Protein AF-A0A7S4F618-F1 (afdb_monomer)

pLDDT: mean 73.52, std 17.89, range [27.86, 89.56]

Organism: Chrysotila carterae (NCBI:txid13221)

Solvent-accessible surface area (backbone atoms only — not comparable to full-atom values): 11403 Å² total; per-residue (Å²): 136,86,80,78,84,82,79,83,80,78,84,79,77,84,82,75,89,82,78,86,73,75,67,77,69,71,90,87,70,81,79,55,72,88,43,74,44,77,46,72,45,69,49,93,89,38,83,42,41,38,38,39,33,72,92,41,80,45,48,44,86,78,37,60,84,48,73,60,60,35,71,80,45,50,74,45,46,68,62,51,45,73,75,40,50,68,59,52,46,52,49,54,50,51,43,48,50,54,45,40,76,75,71,45,88,79,85,88,85,75,58,62,90,60,51,74,77,51,93,65,94,79,83,85,82,93,74,68,97,59,66,62,58,60,55,52,52,50,50,52,51,52,38,51,54,53,28,50,62,76,43,66,90,46,95,77,72,51,75,64,56,51,51,51,37,42,51,56,42,50,51,57,64,72,77,106

Radius of gyration: 24.92 Å; Cα contacts (8 Å, |Δi|>4): 100; chains: 1; bounding box: 65×57×63 Å

Structure (mmCIF, N/CA/C/O backbone):
data_AF-A0A7S4F618-F1
#
_entry.id   AF-A0A7S4F618-F1
#
loop_
_atom_site.group_PDB
_atom_site.id
_atom_site.type_symbol
_atom_site.label_atom_id
_atom_site.label_alt_id
_atom_site.label_comp_id
_atom_site.label_asym_id
_atom_site.label_entity_id
_atom_site.label_seq_id
_atom_site.pdbx_PDB_ins_code
_atom_site.Cartn_x
_atom_site.Cartn_y
_atom_site.Cartn_z
_atom_site.occupancy
_atom_site.B_iso_or_equiv
_atom_site.auth_seq_id
_atom_site.auth_comp_id
_atom_site.auth_asym_id
_atom_site.auth_atom_id
_atom_site.pdbx_PDB_model_num
ATOM 1 N N . ILE A 1 1 ? 15.481 -35.901 -17.697 1.00 43.66 1 ILE A N 1
ATOM 2 C CA . ILE A 1 1 ? 15.696 -34.614 -18.404 1.00 43.66 1 ILE A CA 1
ATOM 3 C C . ILE A 1 1 ? 17.052 -34.083 -17.945 1.00 43.66 1 ILE A C 1
ATOM 5 O O . ILE A 1 1 ? 17.218 -33.855 -16.755 1.00 43.66 1 ILE A O 1
ATOM 9 N N . ARG A 1 2 ? 18.061 -34.065 -18.828 1.00 27.86 2 ARG A N 1
ATOM 10 C CA . ARG A 1 2 ? 19.453 -33.716 -18.485 1.00 27.86 2 ARG A CA 1
ATOM 11 C C . ARG A 1 2 ? 19.596 -32.191 -18.389 1.00 27.86 2 ARG A C 1
ATOM 13 O O . ARG A 1 2 ? 19.300 -31.503 -19.360 1.00 27.86 2 ARG A O 1
ATOM 20 N N . CYS A 1 3 ? 20.055 -31.684 -17.245 1.00 30.03 3 CYS A N 1
ATOM 21 C CA . CYS A 1 3 ? 20.481 -30.289 -17.102 1.00 30.03 3 CYS A CA 1
ATOM 22 C C . CYS A 1 3 ? 21.756 -30.041 -17.928 1.00 30.03 3 CYS A C 1
ATOM 24 O O . CYS A 1 3 ? 22.702 -30.823 -17.800 1.00 30.03 3 CYS A O 1
ATOM 26 N N . PRO A 1 4 ? 21.828 -28.973 -18.740 1.00 38.25 4 PRO A N 1
ATOM 27 C CA . PRO A 1 4 ? 23.079 -28.564 -19.370 1.00 38.25 4 PRO A CA 1
ATOM 28 C C . PRO A 1 4 ? 24.046 -27.964 -18.325 1.00 38.25 4 PRO A C 1
ATOM 30 O O . PRO A 1 4 ? 23.596 -27.443 -17.299 1.00 38.25 4 PRO A O 1
ATOM 33 N N . PRO A 1 5 ? 25.373 -28.036 -18.548 1.00 36.84 5 PRO A N 1
ATOM 34 C CA . PRO A 1 5 ? 26.362 -27.575 -17.580 1.00 36.84 5 PRO A CA 1
ATOM 35 C C . PRO A 1 5 ? 26.351 -26.044 -17.450 1.00 36.84 5 PRO A C 1
ATOM 37 O O . PRO A 1 5 ? 26.248 -25.314 -18.437 1.00 36.84 5 PRO A O 1
ATOM 40 N N . ARG A 1 6 ? 26.466 -25.563 -16.205 1.00 38.62 6 ARG A N 1
ATOM 41 C CA . ARG A 1 6 ? 26.556 -24.139 -15.851 1.00 38.62 6 ARG A CA 1
ATOM 42 C C . ARG A 1 6 ? 27.766 -23.506 -16.546 1.00 38.62 6 ARG A C 1
ATOM 44 O O . ARG A 1 6 ? 28.898 -23.882 -16.257 1.00 38.62 6 ARG A O 1
ATOM 51 N N . ARG A 1 7 ? 27.540 -22.514 -17.414 1.00 36.28 7 ARG A N 1
ATOM 52 C CA . ARG A 1 7 ? 28.597 -21.576 -17.825 1.00 36.28 7 ARG A CA 1
ATOM 53 C C . ARG A 1 7 ? 29.057 -20.812 -16.583 1.00 36.28 7 ARG A C 1
ATOM 55 O O . ARG A 1 7 ? 28.236 -20.188 -15.913 1.00 36.28 7 ARG A O 1
ATOM 62 N N . ALA A 1 8 ? 30.347 -20.893 -16.278 1.00 35.25 8 ALA A N 1
ATOM 63 C CA . ALA A 1 8 ? 30.982 -20.083 -15.251 1.00 35.25 8 ALA A CA 1
ATOM 64 C C . ALA A 1 8 ? 30.815 -18.597 -15.612 1.00 35.25 8 ALA A C 1
ATOM 66 O O . ALA A 1 8 ? 31.221 -18.167 -16.689 1.00 35.25 8 ALA A O 1
ATOM 67 N N . LEU A 1 9 ? 30.161 -17.834 -14.736 1.00 39.59 9 LEU A N 1
ATOM 68 C CA . LEU A 1 9 ? 30.163 -16.375 -14.788 1.00 39.59 9 LEU A CA 1
ATOM 69 C C . LEU A 1 9 ? 31.543 -15.911 -14.315 1.00 39.59 9 LEU A C 1
ATOM 71 O O . LEU A 1 9 ? 31.915 -16.165 -13.170 1.00 39.59 9 LEU A O 1
ATOM 75 N N . GLU A 1 10 ? 32.306 -15.280 -15.203 1.00 33.62 10 GLU A N 1
ATOM 76 C CA . GLU A 1 10 ? 33.588 -14.665 -14.855 1.00 33.62 10 GLU A CA 1
ATOM 77 C C . GLU A 1 10 ? 33.401 -13.554 -13.802 1.00 33.62 10 GLU A C 1
ATOM 79 O O . GLU A 1 10 ? 32.410 -12.813 -13.851 1.00 33.62 10 GLU A O 1
ATOM 84 N N . PRO A 1 11 ? 34.341 -13.395 -12.852 1.00 33.81 11 PRO A N 1
ATOM 85 C CA . PRO A 1 11 ? 34.278 -12.331 -11.861 1.00 33.81 11 PRO A CA 1
ATOM 86 C C . PRO A 1 11 ? 34.582 -10.980 -12.525 1.00 33.81 11 PRO A C 1
ATOM 88 O O . PRO A 1 11 ? 35.699 -10.730 -12.976 1.00 33.81 11 PRO A O 1
ATOM 91 N N . ARG A 1 12 ? 33.590 -10.081 -12.579 1.00 38.75 12 ARG A N 1
ATOM 92 C CA . ARG A 1 12 ? 33.814 -8.687 -12.996 1.00 38.75 12 ARG A CA 1
ATOM 93 C C . ARG A 1 12 ? 34.653 -7.963 -11.938 1.00 38.75 12 ARG A C 1
ATOM 95 O O . ARG A 1 12 ? 34.302 -7.963 -10.761 1.00 38.75 12 ARG A O 1
ATOM 102 N N . GLN A 1 13 ? 35.758 -7.367 -12.383 1.00 34.69 13 GLN A N 1
ATOM 103 C CA . GLN A 1 13 ? 36.701 -6.591 -11.572 1.00 34.69 13 GLN A CA 1
ATOM 104 C C . GLN A 1 13 ? 36.018 -5.437 -10.807 1.00 34.69 13 GLN A C 1
ATOM 106 O O . GLN A 1 13 ? 35.036 -4.875 -11.302 1.00 34.69 13 GLN A O 1
ATOM 111 N N . PRO A 1 14 ? 36.540 -5.040 -9.628 1.00 35.56 14 PRO A N 1
ATOM 112 C CA . PRO A 1 14 ? 36.009 -3.910 -8.876 1.00 35.56 14 PRO A CA 1
ATOM 113 C C . PRO A 1 14 ? 36.393 -2.595 -9.566 1.00 35.56 14 PRO A C 1
ATOM 115 O O . PRO A 1 14 ? 37.573 -2.280 -9.712 1.00 35.56 14 PRO A O 1
ATOM 118 N N . LEU A 1 15 ? 35.393 -1.823 -9.997 1.00 39.38 15 LEU A N 1
ATOM 119 C CA . LEU A 1 15 ? 35.603 -0.477 -10.526 1.00 39.38 15 LEU A CA 1
ATOM 120 C C . LEU A 1 15 ? 36.070 0.449 -9.399 1.00 39.38 15 LEU A C 1
ATOM 122 O O . LEU A 1 15 ? 35.398 0.623 -8.382 1.00 39.38 15 LEU A O 1
ATOM 126 N N . SER A 1 16 ? 37.257 1.006 -9.612 1.00 35.25 16 SER A N 1
ATOM 127 C CA . SER A 1 16 ? 37.943 1.964 -8.761 1.00 35.25 16 SER A CA 1
ATOM 128 C C . SER A 1 16 ? 37.129 3.232 -8.504 1.00 35.25 16 SER A C 1
ATOM 130 O O . SER A 1 16 ? 36.369 3.702 -9.346 1.00 35.25 16 SER A O 1
ATOM 132 N N . SER A 1 17 ? 37.385 3.791 -7.327 1.00 39.41 17 SER A N 1
ATOM 133 C CA . SER A 1 17 ? 36.956 5.073 -6.775 1.00 39.41 17 SER A CA 1
ATOM 134 C C . SER A 1 17 ? 36.903 6.270 -7.737 1.00 39.41 17 SER A C 1
ATOM 136 O O . SER A 1 17 ? 37.827 6.485 -8.519 1.00 39.41 17 SER A O 1
ATOM 138 N N . ASN A 1 18 ? 35.914 7.126 -7.450 1.00 36.12 18 ASN A N 1
ATOM 139 C CA . ASN A 1 18 ? 35.749 8.552 -7.772 1.00 36.12 18 ASN A CA 1
ATOM 140 C C . ASN A 1 18 ? 34.767 8.897 -8.906 1.00 36.12 18 ASN A C 1
ATOM 142 O O . ASN A 1 18 ? 34.903 8.461 -10.041 1.00 36.12 18 ASN A O 1
ATOM 146 N N . LEU A 1 19 ? 33.814 9.763 -8.530 1.00 35.84 19 LEU A N 1
ATOM 147 C CA . LEU A 1 19 ? 32.628 10.256 -9.239 1.00 35.84 19 LEU A CA 1
ATOM 148 C C . LEU A 1 19 ? 31.509 9.223 -9.428 1.00 35.84 19 LEU A C 1
ATOM 150 O O . LEU A 1 19 ? 31.596 8.309 -10.239 1.00 35.84 19 LEU A O 1
ATOM 154 N N . ALA A 1 20 ? 30.406 9.424 -8.699 1.00 30.91 20 ALA A N 1
ATOM 155 C CA . ALA A 1 20 ? 29.143 8.755 -8.980 1.00 30.91 20 ALA A CA 1
ATOM 156 C C . ALA A 1 20 ? 28.745 9.043 -10.441 1.00 30.91 20 ALA A C 1
ATOM 158 O O . ALA A 1 20 ? 28.532 10.210 -10.784 1.00 30.91 20 ALA A O 1
ATOM 159 N N . PRO A 1 21 ? 28.650 8.030 -11.319 1.00 36.03 21 PRO A N 1
ATOM 160 C CA . PRO A 1 21 ? 28.178 8.269 -12.667 1.00 36.03 21 PRO A CA 1
ATOM 161 C C . PRO A 1 21 ? 26.679 8.559 -12.595 1.00 36.03 21 PRO A C 1
ATOM 163 O O . PRO A 1 21 ? 25.909 7.802 -11.996 1.00 36.03 21 PRO A O 1
ATOM 166 N N . ALA A 1 22 ? 26.260 9.665 -13.206 1.00 41.22 22 ALA A N 1
ATOM 167 C CA . ALA A 1 22 ? 24.855 9.924 -13.480 1.00 41.22 22 ALA A CA 1
ATOM 168 C C . ALA A 1 22 ? 24.248 8.687 -14.173 1.00 41.22 22 ALA A C 1
ATOM 170 O O . ALA A 1 22 ? 24.774 8.254 -15.198 1.00 41.22 22 ALA A O 1
ATOM 171 N N . CYS A 1 23 ? 23.174 8.112 -13.601 1.00 42.09 23 CYS A N 1
ATOM 172 C CA . CYS A 1 23 ? 22.420 6.979 -14.174 1.00 42.09 23 CYS A CA 1
ATOM 173 C C . CYS A 1 23 ? 22.073 7.363 -15.625 1.00 42.09 23 CYS A C 1
ATOM 175 O O . CYS A 1 23 ? 21.276 8.300 -15.803 1.00 42.09 23 CYS A O 1
ATOM 177 N N . PRO A 1 24 ? 22.671 6.736 -16.659 1.00 41.44 24 PRO A N 1
ATOM 178 C CA . PRO A 1 24 ? 22.414 7.142 -18.027 1.00 41.44 24 PRO A CA 1
ATOM 179 C C . PRO A 1 24 ? 20.939 6.875 -18.313 1.00 41.44 24 PRO A C 1
ATOM 181 O O . PRO A 1 24 ? 20.449 5.753 -18.187 1.00 41.44 24 PRO A O 1
ATOM 184 N N . LEU A 1 25 ? 20.204 7.937 -18.650 1.00 42.75 25 LEU A N 1
ATOM 185 C CA . LEU A 1 25 ? 18.895 7.803 -19.275 1.00 42.75 25 LEU A CA 1
ATOM 186 C C . LEU A 1 25 ? 19.062 6.853 -20.463 1.00 42.75 25 LEU A C 1
ATOM 188 O O . LEU A 1 25 ? 19.982 7.040 -21.261 1.00 42.75 25 LEU A O 1
ATOM 192 N N . ALA A 1 26 ? 18.172 5.866 -20.595 1.00 39.78 26 ALA A N 1
ATOM 193 C CA . ALA A 1 26 ? 18.048 5.130 -21.846 1.00 39.78 26 ALA A CA 1
ATOM 194 C C . ALA A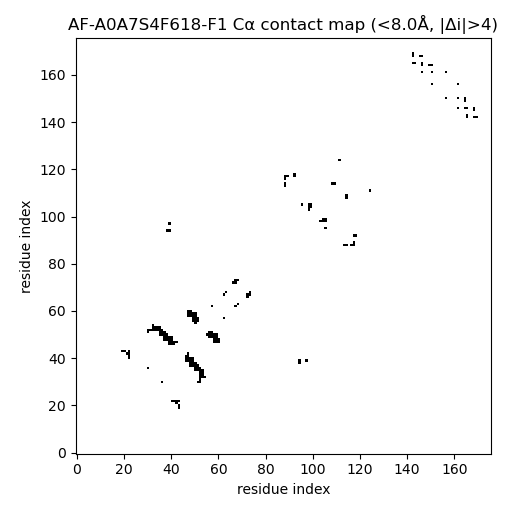 1 26 ? 18.033 6.158 -23.000 1.00 39.78 26 ALA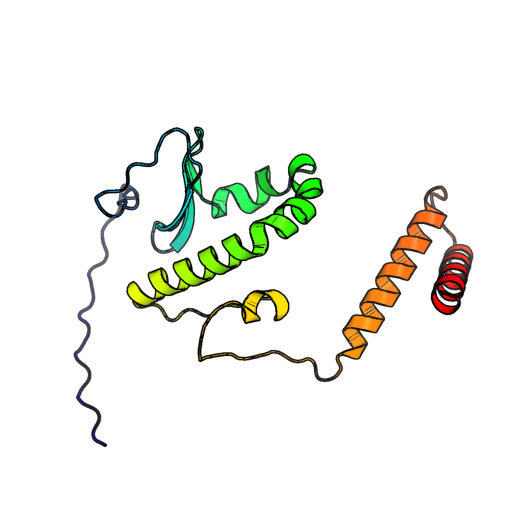 A C 1
ATOM 196 O O . ALA A 1 26 ? 17.280 7.142 -22.914 1.00 39.78 26 ALA A O 1
ATOM 197 N N . PRO A 1 27 ? 18.896 6.007 -24.020 1.00 33.03 27 PRO A N 1
ATOM 198 C CA . PRO A 1 27 ? 19.096 7.043 -25.022 1.00 33.03 27 PRO A CA 1
ATOM 199 C C . PRO A 1 27 ? 17.766 7.296 -25.741 1.00 33.03 27 PRO A C 1
ATOM 201 O O . PRO A 1 27 ? 17.215 6.396 -26.367 1.00 33.03 27 PRO A O 1
ATOM 204 N N . GLY A 1 28 ? 17.217 8.511 -25.608 1.00 38.66 28 GLY A N 1
ATOM 205 C CA . GLY A 1 28 ? 16.067 8.956 -26.409 1.00 38.66 28 GLY A CA 1
ATOM 206 C C . GLY A 1 28 ? 14.841 9.525 -25.683 1.00 38.66 28 GLY A C 1
ATOM 207 O O . GLY A 1 28 ? 13.859 9.838 -26.353 1.00 38.66 28 GLY A O 1
ATOM 208 N N . ARG A 1 29 ? 14.835 9.714 -24.355 1.00 42.94 29 ARG A N 1
ATOM 209 C CA . ARG A 1 29 ? 13.728 10.429 -23.675 1.00 42.94 29 ARG A CA 1
ATOM 210 C C . ARG A 1 29 ? 14.220 11.617 -22.857 1.00 42.94 29 ARG A C 1
ATOM 212 O O . ARG A 1 29 ? 14.378 11.518 -21.646 1.00 42.94 29 ARG A O 1
ATOM 219 N N . GLN A 1 30 ? 14.397 12.762 -23.515 1.00 44.28 30 GLN A N 1
ATOM 220 C CA . GLN A 1 30 ? 14.461 14.038 -22.801 1.00 44.28 30 GLN A CA 1
ATOM 221 C C . GLN A 1 30 ? 13.093 14.318 -22.139 1.00 44.28 30 GLN A C 1
ATOM 223 O O . GLN A 1 30 ? 12.053 14.170 -22.796 1.00 44.28 30 GLN A O 1
ATOM 228 N N . PRO A 1 31 ? 13.045 14.669 -20.842 1.00 47.31 31 PRO A N 1
ATOM 229 C CA . PRO A 1 31 ? 11.795 15.010 -20.177 1.00 47.31 31 PRO A CA 1
ATOM 230 C C . PRO A 1 31 ? 11.226 16.300 -20.781 1.00 47.31 31 PRO A C 1
ATOM 232 O O . PRO A 1 31 ? 11.915 17.311 -20.881 1.00 47.31 31 PRO A O 1
ATOM 235 N N . ARG A 1 32 ? 9.951 16.282 -21.195 1.00 49.19 32 ARG A N 1
ATOM 236 C CA . ARG A 1 32 ? 9.273 17.509 -21.646 1.00 49.19 32 ARG A CA 1
ATOM 237 C C . ARG A 1 32 ? 9.171 18.474 -20.454 1.00 49.19 32 ARG A C 1
ATOM 239 O O . ARG A 1 32 ? 8.731 18.026 -19.391 1.00 49.19 32 ARG A O 1
ATOM 246 N N . PRO A 1 33 ? 9.473 19.775 -20.617 1.00 50.56 33 PRO A N 1
ATOM 247 C CA . PRO A 1 33 ? 9.595 20.727 -19.504 1.00 50.56 33 PRO A CA 1
ATOM 248 C C . PRO A 1 33 ? 8.315 20.867 -18.660 1.00 50.56 33 PRO A C 1
ATOM 250 O O . PRO A 1 33 ? 8.379 21.150 -17.466 1.00 50.56 33 PRO A O 1
ATOM 253 N N . HIS A 1 34 ? 7.146 20.589 -19.245 1.00 54.62 34 HIS A N 1
ATOM 254 C CA . HIS A 1 34 ? 5.843 20.730 -18.584 1.00 54.62 34 HIS A CA 1
ATOM 255 C C . HIS A 1 34 ? 5.293 19.440 -17.945 1.00 54.62 34 HIS A C 1
ATOM 257 O O . HIS A 1 34 ? 4.228 19.478 -17.328 1.00 54.62 34 HIS A O 1
ATOM 263 N N . SER A 1 35 ? 5.979 18.295 -18.070 1.00 63.94 35 SER A N 1
ATOM 264 C CA . SER A 1 35 ? 5.494 17.010 -17.538 1.00 63.94 35 SER A CA 1
ATOM 265 C C . SER A 1 35 ? 6.347 16.522 -16.372 1.00 63.94 35 SER A C 1
ATOM 267 O O . SER A 1 35 ? 7.544 16.320 -16.550 1.00 63.94 35 SER A O 1
ATOM 269 N N . LEU A 1 36 ? 5.723 16.276 -15.217 1.00 72.62 36 LEU A N 1
ATOM 270 C CA . LEU A 1 36 ? 6.343 15.530 -14.122 1.00 72.62 36 LEU A CA 1
ATOM 271 C C . LEU A 1 36 ? 6.308 14.034 -14.467 1.00 72.62 36 LEU A C 1
ATOM 273 O O . LEU A 1 36 ? 5.261 13.517 -14.861 1.00 72.62 36 LEU A O 1
ATOM 277 N N . ARG A 1 37 ? 7.440 13.342 -14.349 1.00 76.69 37 ARG A N 1
ATOM 278 C CA . ARG A 1 37 ? 7.589 11.914 -14.646 1.00 76.69 37 ARG A CA 1
ATOM 279 C C . ARG A 1 37 ? 8.350 11.223 -13.528 1.00 76.69 37 ARG A C 1
ATOM 281 O O . ARG A 1 37 ? 9.410 11.692 -13.125 1.00 76.69 37 ARG A O 1
ATOM 288 N N . ALA A 1 38 ? 7.830 10.083 -13.092 1.00 78.88 38 ALA A N 1
ATOM 289 C CA . ALA A 1 38 ? 8.534 9.146 -12.230 1.00 78.88 38 ALA A CA 1
ATOM 290 C C . ALA A 1 38 ? 9.052 7.971 -13.072 1.00 78.88 38 ALA A C 1
ATOM 292 O O . ALA A 1 38 ? 8.324 7.456 -13.924 1.00 78.88 38 ALA A O 1
ATOM 293 N N . HIS A 1 39 ? 10.296 7.551 -12.852 1.00 79.81 39 HIS A N 1
ATOM 294 C CA . HIS A 1 39 ? 10.893 6.390 -13.515 1.00 79.81 39 HIS A CA 1
ATOM 295 C C . HIS A 1 39 ? 11.766 5.606 -12.532 1.00 79.81 39 HIS A C 1
ATOM 297 O O . HIS A 1 39 ? 12.575 6.205 -11.827 1.00 79.81 39 HIS A O 1
ATOM 303 N N . ALA A 1 40 ? 11.634 4.278 -12.510 1.00 79.31 40 ALA A N 1
ATOM 304 C CA . ALA A 1 40 ? 12.528 3.406 -11.747 1.00 79.31 40 ALA A CA 1
ATOM 305 C C . ALA A 1 40 ? 13.899 3.300 -12.456 1.00 79.31 40 ALA A C 1
ATOM 307 O O . ALA A 1 40 ? 13.935 2.984 -13.643 1.00 79.31 40 ALA A O 1
ATOM 308 N N . CYS A 1 41 ? 15.012 3.608 -11.783 1.00 76.69 41 CYS A N 1
ATOM 309 C CA . CYS A 1 41 ? 16.392 3.477 -12.303 1.00 76.69 41 CYS A CA 1
ATOM 310 C C . CYS A 1 41 ? 17.239 2.714 -11.285 1.00 76.69 41 CYS A C 1
ATOM 312 O O . CYS A 1 41 ? 16.980 2.773 -10.081 1.00 76.69 41 CYS A O 1
ATOM 314 N N . LEU A 1 42 ? 18.292 2.062 -11.769 1.00 73.44 42 LEU A N 1
ATOM 315 C CA . LEU A 1 42 ? 19.364 1.549 -10.928 1.00 73.44 42 LEU A CA 1
ATOM 316 C C . LEU A 1 42 ? 20.387 2.667 -10.665 1.00 73.44 42 LEU A C 1
ATOM 318 O O . LEU A 1 42 ? 21.321 2.867 -11.437 1.00 73.44 42 LEU A O 1
ATOM 322 N N . CYS A 1 43 ? 20.218 3.403 -9.571 1.00 68.44 43 CYS A N 1
ATOM 323 C CA . CYS A 1 43 ? 21.111 4.486 -9.162 1.00 68.44 43 CYS A CA 1
ATOM 324 C C . CYS A 1 43 ? 22.160 3.963 -8.167 1.00 68.44 43 CYS A C 1
ATOM 326 O O . CYS A 1 43 ? 21.814 3.505 -7.081 1.00 68.44 43 CYS A O 1
ATOM 328 N N . ALA A 1 44 ? 23.451 4.032 -8.516 1.00 64.62 44 ALA A N 1
ATOM 329 C CA . ALA A 1 44 ? 24.564 3.644 -7.631 1.00 64.62 44 ALA A CA 1
ATOM 330 C C . ALA A 1 44 ? 24.433 2.226 -7.018 1.00 64.62 44 ALA A C 1
ATOM 332 O O . ALA A 1 44 ? 24.729 2.006 -5.844 1.00 64.62 44 ALA A O 1
ATOM 333 N N . GLY A 1 45 ? 23.952 1.258 -7.806 1.00 70.31 45 GLY A N 1
ATOM 334 C CA . GLY A 1 45 ? 23.755 -0.124 -7.350 1.00 70.31 45 GLY A CA 1
ATOM 335 C C . GLY A 1 45 ? 22.500 -0.348 -6.495 1.00 70.31 45 GLY A C 1
ATOM 336 O O . GLY A 1 45 ? 22.294 -1.459 -6.014 1.00 70.31 45 GLY A O 1
ATOM 337 N N . LYS A 1 46 ? 21.632 0.663 -6.340 1.00 78.00 46 LYS A N 1
ATOM 338 C CA . LYS A 1 46 ? 20.323 0.548 -5.680 1.00 78.00 46 LYS A CA 1
ATOM 339 C C . LYS A 1 46 ? 19.198 0.937 -6.637 1.00 78.00 46 LYS A C 1
ATOM 341 O O . LYS A 1 46 ? 19.317 1.900 -7.388 1.00 78.00 46 LYS A O 1
ATOM 346 N N . PHE A 1 47 ? 18.092 0.198 -6.604 1.00 79.25 47 PHE A N 1
ATOM 347 C CA . PHE A 1 47 ? 16.889 0.594 -7.334 1.00 79.25 47 PHE A CA 1
ATOM 348 C C . PHE A 1 47 ? 16.180 1.722 -6.600 1.00 79.25 47 PHE A C 1
ATOM 350 O O . PHE A 1 47 ? 15.872 1.594 -5.416 1.00 79.25 47 PHE A O 1
ATOM 357 N N . ASP A 1 48 ? 15.912 2.807 -7.319 1.00 82.81 48 ASP A N 1
ATOM 358 C CA . ASP A 1 48 ? 15.196 3.965 -6.797 1.00 82.81 48 ASP A CA 1
ATOM 359 C C . ASP A 1 48 ? 14.267 4.565 -7.860 1.00 82.81 48 ASP A C 1
ATOM 361 O O . ASP A 1 48 ? 14.366 4.281 -9.057 1.00 82.81 48 ASP A O 1
ATOM 365 N N . ILE A 1 49 ? 13.340 5.405 -7.414 1.00 84.56 49 ILE A N 1
ATOM 366 C CA . ILE A 1 49 ? 12.395 6.125 -8.255 1.00 84.56 49 ILE A CA 1
ATOM 367 C C . ILE A 1 49 ? 12.902 7.555 -8.403 1.00 84.56 49 ILE A C 1
ATOM 369 O O . ILE A 1 49 ? 12.907 8.332 -7.449 1.00 84.56 49 ILE A O 1
ATOM 373 N N . ARG A 1 50 ? 13.288 7.923 -9.624 1.00 84.00 50 ARG A N 1
ATOM 374 C CA . ARG A 1 50 ? 13.639 9.303 -9.961 1.00 84.00 50 ARG A CA 1
ATOM 375 C C . ARG A 1 50 ? 12.397 10.056 -10.413 1.00 84.00 50 ARG A C 1
ATOM 377 O O . ARG A 1 50 ? 11.726 9.638 -11.359 1.00 84.00 50 ARG A O 1
ATOM 384 N N . ILE A 1 51 ? 12.128 11.182 -9.766 1.00 84.06 51 ILE A N 1
ATOM 385 C CA . ILE A 1 51 ? 11.101 12.149 -10.141 1.00 84.06 51 ILE A CA 1
ATOM 386 C C . ILE A 1 51 ? 11.782 13.280 -10.913 1.00 84.06 51 ILE A C 1
ATOM 388 O O . ILE A 1 51 ? 12.710 13.904 -10.412 1.00 84.06 51 ILE A O 1
ATOM 392 N N . SER A 1 52 ? 11.322 13.532 -12.137 1.00 82.31 52 SER A N 1
ATOM 393 C CA . SER A 1 52 ? 11.870 14.557 -13.031 1.00 82.31 52 SER A CA 1
ATOM 394 C C . SER A 1 52 ? 10.758 15.405 -13.648 1.00 82.31 52 SER A C 1
ATOM 396 O O . SER A 1 52 ? 9.733 14.872 -14.075 1.00 82.31 52 SER A O 1
ATOM 398 N N . GLY A 1 53 ? 10.951 16.721 -13.713 1.00 79.69 53 GLY A N 1
ATOM 399 C CA . GLY A 1 53 ? 10.044 17.664 -14.376 1.00 79.69 53 GLY A CA 1
ATOM 400 C C . GLY A 1 53 ? 9.482 18.736 -13.443 1.00 79.69 53 GLY A C 1
ATOM 401 O O . GLY A 1 53 ? 9.616 18.654 -12.226 1.00 79.69 53 GLY A O 1
ATOM 402 N N . LYS A 1 54 ? 8.869 19.780 -14.022 1.00 76.06 54 LYS A N 1
ATOM 403 C CA . LYS A 1 54 ? 8.386 20.970 -13.287 1.00 76.06 54 LYS A CA 1
ATOM 404 C C . LYS A 1 54 ? 9.445 21.598 -12.354 1.00 76.06 54 LYS A C 1
ATOM 406 O O . LYS A 1 54 ? 9.104 22.078 -11.282 1.00 76.06 54 LYS A O 1
ATOM 411 N N . GLY A 1 55 ? 10.719 21.574 -12.753 1.00 78.19 55 GLY A N 1
ATOM 412 C CA . GLY A 1 55 ? 11.831 22.109 -11.954 1.00 78.19 55 GLY A CA 1
ATOM 413 C C . GLY A 1 55 ? 12.302 21.208 -10.806 1.00 78.19 55 GLY A C 1
ATOM 414 O O . GLY A 1 55 ? 13.145 21.630 -10.024 1.00 78.19 55 GLY A O 1
ATOM 415 N N . HIS A 1 56 ? 11.792 19.978 -10.706 1.00 75.31 56 HIS A N 1
ATOM 416 C CA . HIS A 1 56 ? 12.240 18.996 -9.725 1.00 75.31 56 HIS A CA 1
ATOM 417 C C . HIS A 1 56 ? 13.051 17.889 -10.399 1.00 75.31 56 HIS A C 1
ATOM 419 O O . HIS A 1 56 ? 12.623 17.322 -11.407 1.00 75.31 56 HIS A O 1
ATOM 425 N N . GLU A 1 57 ? 14.195 17.564 -9.808 1.00 80.12 57 GLU A N 1
ATOM 426 C CA . GLU A 1 57 ? 14.989 16.376 -10.107 1.00 80.12 57 GLU A CA 1
ATOM 427 C C . GLU A 1 57 ? 15.386 15.753 -8.769 1.00 80.12 57 GLU A C 1
ATOM 429 O O . GLU A 1 57 ? 16.282 16.237 -8.088 1.00 80.12 57 GLU A O 1
ATOM 434 N N . LEU A 1 58 ? 14.610 14.761 -8.331 1.00 83.62 58 LEU A N 1
ATOM 435 C CA . LEU A 1 58 ? 14.664 14.231 -6.969 1.00 83.62 58 LEU A CA 1
ATOM 436 C C . LEU A 1 58 ? 14.605 12.707 -6.990 1.00 83.62 58 LEU A C 1
ATOM 438 O O . LEU A 1 58 ? 13.899 12.117 -7.814 1.00 83.62 58 LEU A O 1
ATOM 442 N N . LEU A 1 59 ? 15.292 12.071 -6.047 1.00 82.00 59 LEU A N 1
ATOM 443 C CA . LEU A 1 59 ? 15.129 10.650 -5.764 1.00 82.00 59 LEU A CA 1
ATOM 444 C C . LEU A 1 59 ? 14.107 10.456 -4.640 1.00 82.00 59 LEU A C 1
ATOM 446 O O . LEU A 1 59 ? 14.088 11.195 -3.654 1.00 82.00 59 LEU A O 1
ATOM 450 N N . VAL A 1 60 ? 13.227 9.460 -4.774 1.00 83.00 60 VAL A N 1
ATOM 451 C CA . VAL A 1 60 ? 12.206 9.192 -3.749 1.00 83.00 60 VAL A CA 1
ATOM 452 C C . VAL A 1 60 ? 12.852 8.811 -2.421 1.00 83.00 60 VAL A C 1
ATOM 454 O O . VAL A 1 60 ? 12.346 9.233 -1.383 1.00 83.00 60 VAL A O 1
ATOM 457 N N . SER A 1 61 ? 13.978 8.093 -2.423 1.00 81.19 61 SER A N 1
ATOM 458 C CA . SER A 1 61 ? 14.700 7.759 -1.187 1.00 81.19 61 SER A CA 1
ATOM 459 C C . SER A 1 61 ? 15.115 8.987 -0.361 1.00 81.19 61 SER A C 1
ATOM 461 O O . SER A 1 61 ? 15.078 8.933 0.869 1.00 81.19 61 SER A O 1
ATOM 463 N N . GLU A 1 62 ? 15.429 10.107 -1.012 1.00 80.75 62 GLU A N 1
ATOM 464 C CA . GLU A 1 62 ? 15.870 11.353 -0.370 1.00 80.75 62 GLU A CA 1
ATOM 465 C C . GLU A 1 62 ? 14.692 12.168 0.194 1.00 80.75 62 GLU A C 1
ATOM 467 O O . GLU A 1 62 ? 14.831 12.875 1.193 1.00 80.75 62 GLU A O 1
ATOM 472 N N . VAL A 1 63 ? 13.508 12.050 -0.418 1.00 78.50 63 VAL A N 1
ATOM 473 C CA . VAL A 1 63 ? 12.349 12.925 -0.146 1.00 78.50 63 VAL A CA 1
ATOM 474 C C . VAL A 1 63 ? 11.215 12.207 0.605 1.00 78.50 63 VAL A C 1
ATOM 476 O O . VAL A 1 63 ? 10.332 12.845 1.186 1.00 78.50 63 VAL A O 1
ATOM 479 N N . ALA A 1 64 ? 11.234 10.870 0.661 1.00 73.94 64 ALA A N 1
ATOM 480 C CA . ALA A 1 64 ? 10.168 10.051 1.252 1.00 73.94 64 ALA A CA 1
ATOM 481 C C . ALA A 1 64 ? 9.855 10.380 2.718 1.00 73.94 64 ALA A C 1
ATOM 483 O O . ALA A 1 64 ? 8.703 10.283 3.146 1.00 73.94 64 ALA A O 1
ATOM 484 N N . ASN A 1 65 ? 10.870 10.757 3.497 1.00 72.50 65 ASN A N 1
ATOM 485 C CA . ASN A 1 65 ? 10.723 11.010 4.931 1.00 72.50 65 ASN A CA 1
ATOM 486 C C . ASN A 1 65 ? 10.605 12.490 5.300 1.00 72.50 65 ASN A C 1
ATOM 488 O O . ASN A 1 65 ? 10.377 12.790 6.469 1.00 72.50 65 ASN A O 1
ATOM 492 N N . THR A 1 66 ? 10.738 13.391 4.331 1.00 76.44 66 THR A N 1
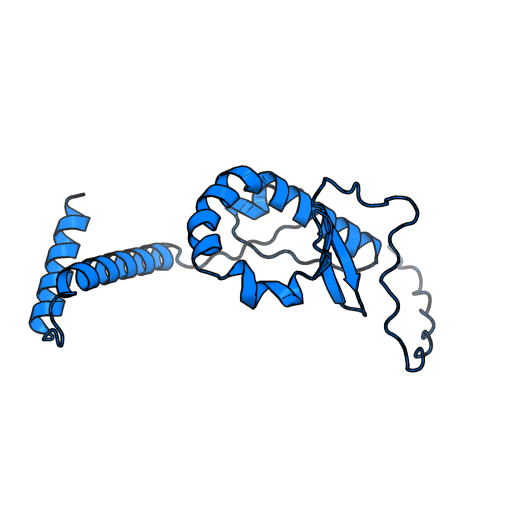ATOM 493 C CA . THR A 1 66 ? 10.757 14.838 4.550 1.00 76.44 66 THR A CA 1
ATOM 494 C C . THR A 1 66 ? 9.494 15.456 3.951 1.00 76.44 66 THR A C 1
ATOM 496 O O . THR A 1 66 ? 8.418 15.374 4.546 1.00 76.44 66 THR A O 1
ATOM 499 N N . THR A 1 67 ? 9.583 15.991 2.737 1.00 72.00 67 THR A N 1
ATOM 500 C CA . THR A 1 67 ? 8.536 16.785 2.084 1.00 72.00 67 THR A CA 1
ATOM 501 C C . THR A 1 67 ? 7.238 16.002 1.867 1.00 72.00 67 THR A C 1
ATOM 503 O O . THR A 1 67 ? 6.149 16.567 1.940 1.00 72.00 67 THR A O 1
ATOM 506 N N . LEU A 1 68 ? 7.311 14.680 1.658 1.00 68.94 68 LEU A N 1
ATOM 507 C CA . LEU A 1 68 ? 6.117 13.849 1.435 1.00 68.94 68 LEU A CA 1
ATOM 508 C C . LEU A 1 68 ? 5.300 13.563 2.706 1.00 68.94 68 LEU A C 1
ATOM 510 O O . LEU A 1 68 ? 4.147 13.142 2.598 1.00 68.94 68 LEU A O 1
ATOM 514 N N . LYS A 1 69 ? 5.858 13.804 3.900 1.00 71.19 69 LYS A N 1
ATOM 515 C CA . LYS A 1 69 ? 5.172 13.601 5.190 1.00 71.19 69 LYS A CA 1
ATOM 516 C C . LYS A 1 69 ? 4.636 14.890 5.803 1.00 71.19 69 LYS A C 1
ATOM 518 O O . LYS A 1 69 ? 4.000 14.845 6.856 1.00 71.19 69 LYS A O 1
ATOM 523 N N . 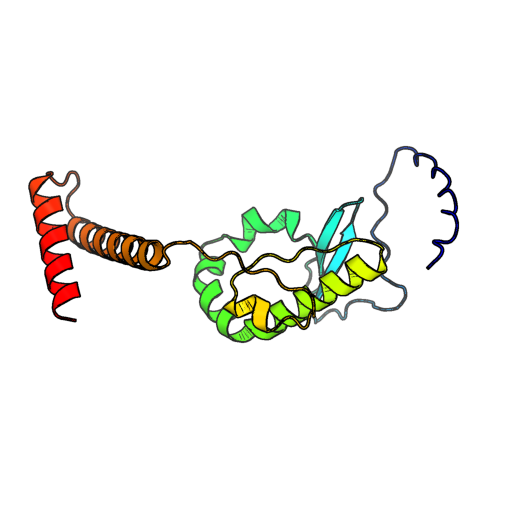GLU A 1 70 ? 4.854 16.031 5.156 1.00 80.94 70 GLU A N 1
ATOM 524 C CA . GLU A 1 70 ? 4.349 17.302 5.653 1.00 80.94 70 GLU A CA 1
ATOM 525 C C . GLU A 1 70 ? 2.811 17.297 5.746 1.00 80.94 70 GLU A C 1
ATOM 527 O O . GLU A 1 70 ? 2.134 16.759 4.861 1.00 80.94 70 GLU A O 1
ATOM 532 N N . PRO A 1 71 ? 2.213 17.949 6.762 1.00 71.56 71 PRO A N 1
ATOM 533 C CA . PRO A 1 71 ? 0.764 17.935 6.978 1.00 71.56 71 PRO A CA 1
ATOM 534 C C . PRO A 1 71 ? -0.062 18.423 5.778 1.00 71.56 71 PRO A C 1
ATOM 536 O O . PRO A 1 71 ? -1.207 18.004 5.603 1.00 71.56 71 PRO A O 1
ATOM 539 N N . ARG A 1 72 ? 0.510 19.300 4.941 1.00 77.06 72 ARG A N 1
ATOM 540 C CA . ARG A 1 72 ? -0.115 19.799 3.704 1.00 77.06 72 ARG A CA 1
ATOM 541 C C . ARG A 1 72 ? -0.301 18.695 2.664 1.00 77.06 72 ARG A C 1
ATOM 543 O O . ARG A 1 72 ? -1.327 18.654 1.990 1.00 77.06 72 ARG A O 1
ATOM 550 N N . VAL A 1 73 ? 0.674 17.796 2.557 1.00 75.19 73 VAL A N 1
ATOM 551 C CA . VAL A 1 73 ? 0.635 16.652 1.643 1.00 75.19 73 VAL A CA 1
ATOM 552 C C . VAL A 1 73 ? -0.188 15.533 2.271 1.00 75.19 73 VAL A C 1
ATOM 554 O O . VAL A 1 73 ? -1.115 15.037 1.635 1.00 75.19 73 VAL A O 1
ATOM 557 N N . GLY A 1 74 ? 0.062 15.224 3.549 1.00 73.50 74 GLY A N 1
ATOM 558 C CA . GLY A 1 74 ? -0.582 14.142 4.298 1.00 73.50 74 GLY A CA 1
ATOM 559 C C . GLY A 1 74 ? -2.111 14.147 4.238 1.00 73.50 74 GLY A C 1
ATOM 560 O O . GLY A 1 74 ? -2.723 13.104 4.013 1.00 73.50 74 GLY A O 1
ATOM 561 N N . LYS A 1 75 ? -2.737 15.327 4.358 1.00 78.88 75 LYS A N 1
ATOM 562 C CA . LYS A 1 75 ? -4.203 15.482 4.283 1.00 78.88 75 LYS A CA 1
ATOM 563 C C . LYS A 1 75 ? -4.791 15.106 2.919 1.00 78.88 75 LYS A C 1
ATOM 565 O O . LYS A 1 75 ? -5.928 14.652 2.856 1.00 78.88 75 LYS A O 1
ATOM 570 N N . ASN A 1 76 ? -4.024 15.274 1.844 1.00 78.81 76 ASN A N 1
ATOM 571 C CA . ASN A 1 76 ? -4.473 15.037 0.472 1.00 78.81 76 ASN A CA 1
ATOM 572 C C . ASN A 1 76 ? -4.118 13.637 -0.048 1.00 78.81 76 ASN A C 1
ATOM 574 O O . ASN A 1 76 ? -4.651 13.229 -1.081 1.00 78.81 76 ASN A O 1
ATOM 578 N N . ILE A 1 77 ? -3.266 12.884 0.664 1.00 78.06 77 ILE A N 1
ATOM 579 C CA . ILE A 1 77 ? -2.867 11.520 0.281 1.00 78.06 77 ILE A CA 1
ATOM 580 C C . ILE A 1 77 ? -4.084 10.623 0.007 1.00 78.06 77 ILE A C 1
ATOM 582 O O . ILE A 1 77 ? -4.094 9.991 -1.049 1.00 78.06 77 ILE A O 1
ATOM 586 N N . PRO A 1 78 ? -5.129 10.570 0.861 1.00 76.75 78 PRO A N 1
ATOM 587 C CA . PRO A 1 78 ? -6.269 9.685 0.612 1.00 76.75 78 PRO A CA 1
ATOM 588 C C . PRO A 1 78 ? -7.023 10.038 -0.677 1.00 76.75 78 PRO A C 1
ATOM 590 O O . PRO A 1 78 ? -7.427 9.151 -1.428 1.00 76.75 78 PRO A O 1
ATOM 593 N N . THR A 1 79 ? -7.175 11.334 -0.958 1.00 80.62 79 THR A N 1
ATOM 594 C CA . THR A 1 79 ? -7.867 11.841 -2.150 1.00 80.62 79 THR A CA 1
ATOM 595 C C . THR A 1 79 ? -7.089 11.525 -3.420 1.00 80.62 79 THR A C 1
ATOM 597 O O . THR A 1 79 ? -7.659 11.019 -4.385 1.00 80.62 79 THR A O 1
ATOM 600 N N . VAL A 1 80 ? -5.776 11.776 -3.412 1.00 80.75 80 VAL A N 1
ATOM 601 C CA . VAL A 1 80 ? -4.907 11.474 -4.554 1.00 80.75 80 VAL A CA 1
ATOM 602 C C . VAL A 1 80 ? -4.848 9.967 -4.784 1.00 80.75 80 VAL A C 1
ATOM 604 O O . VAL A 1 80 ? -5.047 9.529 -5.911 1.00 80.75 80 VAL A O 1
ATOM 607 N N . ALA A 1 81 ? -4.681 9.169 -3.724 1.00 78.62 81 ALA A N 1
ATOM 608 C CA . ALA A 1 81 ? -4.635 7.712 -3.818 1.00 78.62 81 ALA A CA 1
ATOM 609 C C . ALA A 1 81 ? -5.901 7.130 -4.461 1.00 78.62 81 ALA A C 1
ATOM 611 O O . ALA A 1 81 ? -5.792 6.239 -5.296 1.00 78.62 81 ALA A O 1
ATOM 612 N N . LYS A 1 82 ? -7.089 7.665 -4.144 1.00 78.44 82 LYS A N 1
ATOM 613 C CA . LYS A 1 82 ? -8.354 7.224 -4.756 1.00 78.44 82 LYS A CA 1
ATOM 614 C C . LYS A 1 82 ? -8.381 7.423 -6.276 1.00 78.44 82 LYS A C 1
ATOM 616 O O . LYS A 1 82 ? -8.971 6.614 -6.983 1.00 78.44 82 LYS A O 1
ATOM 621 N N . LEU A 1 83 ? -7.764 8.494 -6.774 1.00 83.50 83 LEU A N 1
ATOM 622 C CA . LEU A 1 83 ? -7.776 8.847 -8.197 1.00 83.50 83 LEU A CA 1
ATOM 623 C C . LEU A 1 83 ? -6.620 8.215 -8.981 1.00 83.50 83 LEU A C 1
ATOM 625 O O . LEU A 1 83 ? -6.746 8.002 -10.182 1.00 83.50 83 LEU A O 1
ATOM 629 N N . THR A 1 84 ? -5.497 7.913 -8.325 1.00 84.06 84 THR A N 1
ATOM 630 C CA . THR A 1 84 ? -4.262 7.471 -8.994 1.00 84.06 84 THR A CA 1
ATOM 631 C C . THR A 1 84 ? -3.880 6.021 -8.713 1.00 84.06 84 THR A C 1
ATOM 633 O O . THR A 1 84 ? -2.852 5.565 -9.211 1.00 84.06 84 THR A O 1
ATOM 636 N N . GLN A 1 85 ? -4.694 5.261 -7.971 1.00 80.75 85 GLN A N 1
ATOM 637 C CA . GLN A 1 85 ? -4.378 3.879 -7.589 1.00 80.75 85 GLN A CA 1
ATOM 638 C C . GLN A 1 85 ? -3.993 2.997 -8.789 1.00 80.75 85 GLN A C 1
ATOM 640 O O . GLN A 1 85 ? -3.013 2.256 -8.716 1.00 80.75 85 GLN A O 1
ATOM 645 N N . GLY A 1 86 ? -4.710 3.123 -9.912 1.00 84.81 86 GLY A N 1
ATOM 646 C CA . GLY A 1 86 ? -4.409 2.383 -11.142 1.00 84.81 86 GLY A CA 1
ATOM 647 C C . GLY A 1 86 ? -3.047 2.734 -11.751 1.00 84.81 86 GLY A C 1
ATOM 648 O O . GLY A 1 86 ? -2.318 1.843 -12.184 1.00 84.81 86 GLY A O 1
ATOM 649 N N . GLU A 1 87 ? -2.661 4.012 -11.725 1.00 87.25 87 GLU A N 1
ATOM 650 C CA . GLU A 1 87 ? -1.344 4.460 -12.197 1.00 87.25 87 GLU A CA 1
ATOM 651 C C . GLU A 1 87 ? -0.220 3.938 -11.298 1.00 87.25 87 GLU A C 1
ATOM 653 O O . GLU A 1 87 ? 0.820 3.517 -11.799 1.00 87.25 87 GLU A O 1
ATOM 658 N N . VAL A 1 88 ? -0.442 3.880 -9.980 1.00 85.06 88 VAL A N 1
ATOM 659 C CA . VAL A 1 88 ? 0.526 3.300 -9.034 1.00 85.06 88 VAL A CA 1
ATOM 660 C C . VAL A 1 88 ? 0.733 1.811 -9.310 1.00 85.06 88 VAL A C 1
ATOM 662 O O . VAL A 1 88 ? 1.873 1.354 -9.360 1.00 85.06 88 VAL A O 1
ATOM 665 N N . ILE A 1 89 ? -0.346 1.059 -9.544 1.00 88.44 89 ILE A N 1
ATOM 666 C CA . ILE A 1 89 ? -0.270 -0.372 -9.879 1.00 88.44 89 ILE A CA 1
ATOM 667 C C . ILE A 1 89 ? 0.490 -0.575 -11.194 1.00 88.44 89 ILE A C 1
ATOM 669 O O . ILE A 1 89 ? 1.402 -1.399 -11.266 1.00 88.44 89 ILE A O 1
ATOM 673 N N . LYS A 1 90 ? 0.155 0.203 -12.229 1.00 89.06 90 LYS A N 1
ATOM 674 C CA . LYS A 1 90 ? 0.830 0.144 -13.531 1.00 89.06 90 LYS A CA 1
ATOM 675 C C . LYS A 1 90 ? 2.314 0.493 -13.416 1.00 89.06 90 LYS A C 1
ATOM 677 O O . LYS A 1 90 ? 3.147 -0.174 -14.028 1.00 89.06 90 LYS A O 1
ATOM 682 N N . PHE A 1 91 ? 2.644 1.509 -12.623 1.00 88.62 91 PHE A N 1
ATOM 683 C CA . PHE A 1 91 ? 4.019 1.909 -12.353 1.00 88.62 91 PHE A CA 1
ATOM 684 C C . PHE A 1 91 ? 4.799 0.804 -11.631 1.00 88.62 91 PHE A C 1
ATOM 686 O O . PHE A 1 91 ? 5.884 0.443 -12.081 1.00 88.62 91 PHE A O 1
ATOM 693 N N . ALA A 1 92 ? 4.240 0.226 -10.564 1.00 87.62 92 ALA A N 1
ATOM 694 C CA . ALA A 1 92 ? 4.879 -0.848 -9.805 1.00 87.62 92 ALA A CA 1
ATOM 695 C C . ALA A 1 92 ? 5.108 -2.104 -10.662 1.00 87.62 92 ALA A C 1
ATOM 697 O O . ALA A 1 92 ? 6.195 -2.678 -10.634 1.00 87.62 92 ALA A O 1
ATOM 698 N N . GLY A 1 93 ? 4.119 -2.491 -11.476 1.00 88.00 93 GLY A N 1
ATOM 699 C CA . GLY A 1 93 ? 4.263 -3.588 -12.434 1.00 88.00 93 GLY A CA 1
ATOM 700 C C . GLY A 1 93 ? 5.351 -3.316 -13.477 1.00 88.00 93 GLY A C 1
ATOM 701 O O . GLY A 1 93 ? 6.192 -4.172 -13.729 1.00 88.00 93 GLY A O 1
ATOM 702 N N . GLY A 1 94 ? 5.395 -2.101 -14.035 1.00 88.38 94 GLY A N 1
ATOM 703 C CA . GLY A 1 94 ? 6.441 -1.703 -14.980 1.00 88.38 94 GLY A CA 1
ATOM 704 C C . GLY A 1 94 ? 7.842 -1.686 -14.361 1.00 88.38 94 GLY A C 1
ATOM 705 O O . GLY A 1 94 ? 8.795 -2.130 -14.993 1.00 88.38 94 GLY A O 1
ATOM 706 N N . ALA A 1 95 ? 7.974 -1.224 -13.115 1.00 87.62 95 ALA A N 1
ATOM 707 C CA . ALA A 1 95 ? 9.243 -1.240 -12.390 1.00 87.62 95 ALA A CA 1
ATOM 708 C C . ALA A 1 95 ? 9.742 -2.672 -12.143 1.00 87.62 95 ALA A C 1
ATOM 710 O O . ALA A 1 95 ? 10.923 -2.947 -12.353 1.00 87.62 95 ALA A O 1
ATOM 711 N N . ALA A 1 96 ? 8.844 -3.587 -11.766 1.00 88.56 96 ALA A N 1
ATOM 712 C CA . ALA A 1 96 ? 9.176 -4.998 -11.588 1.00 88.56 96 ALA A CA 1
ATOM 713 C C . ALA A 1 96 ? 9.674 -5.643 -12.894 1.00 88.56 96 ALA A C 1
ATOM 715 O O . ALA A 1 96 ? 10.660 -6.377 -12.873 1.00 88.56 96 ALA A O 1
ATOM 716 N N . GLU A 1 97 ? 9.056 -5.327 -14.037 1.00 87.75 97 GLU A N 1
ATOM 717 C CA . GLU A 1 97 ? 9.521 -5.812 -15.343 1.00 87.75 97 GLU A CA 1
ATOM 718 C C . GLU A 1 97 ? 10.904 -5.272 -15.723 1.00 87.75 97 GLU A C 1
ATOM 720 O O . GLU A 1 97 ? 11.739 -6.033 -16.211 1.00 87.75 97 GLU A O 1
ATOM 725 N N . THR A 1 98 ? 11.184 -3.992 -15.457 1.00 87.62 98 THR A N 1
ATOM 726 C CA . THR A 1 98 ? 12.522 -3.416 -15.673 1.00 87.62 98 THR A CA 1
ATOM 727 C C . THR A 1 98 ? 13.571 -4.120 -14.809 1.00 87.62 98 THR A C 1
ATOM 729 O O . THR A 1 98 ? 14.602 -4.544 -15.317 1.00 87.62 98 THR A O 1
ATOM 732 N N . MET A 1 99 ? 13.286 -4.330 -13.520 1.00 85.81 99 MET A N 1
ATOM 733 C CA . MET A 1 99 ? 14.192 -5.046 -12.613 1.00 85.81 99 MET A CA 1
ATOM 734 C C . MET A 1 99 ? 14.426 -6.499 -13.055 1.00 85.81 99 MET A C 1
ATOM 736 O O . MET A 1 99 ? 15.551 -6.996 -12.989 1.00 85.81 99 MET A O 1
ATOM 740 N N . ARG A 1 100 ? 13.384 -7.179 -13.549 1.00 88.31 100 ARG A N 1
ATOM 741 C CA . ARG A 1 100 ? 13.496 -8.530 -14.117 1.00 88.31 100 ARG A CA 1
ATOM 742 C C . ARG A 1 100 ? 14.380 -8.546 -15.366 1.00 88.31 100 ARG A C 1
ATOM 744 O O . ARG A 1 100 ? 15.186 -9.461 -15.518 1.00 88.31 100 ARG A O 1
ATOM 751 N N . ALA A 1 101 ? 14.236 -7.560 -16.254 1.00 87.62 101 ALA A N 1
ATOM 752 C CA . ALA A 1 101 ? 15.067 -7.429 -17.454 1.00 87.62 101 ALA A CA 1
ATOM 753 C C . ALA A 1 101 ? 16.553 -7.222 -17.111 1.00 87.62 101 ALA A C 1
ATOM 755 O O . ALA A 1 101 ? 17.415 -7.765 -17.797 1.00 87.62 101 ALA A O 1
ATOM 756 N N . ASP A 1 102 ? 16.835 -6.543 -15.998 1.00 85.75 102 ASP A N 1
ATOM 757 C CA . ASP A 1 102 ? 18.183 -6.367 -15.444 1.00 85.75 102 ASP A CA 1
ATOM 758 C C . ASP A 1 102 ? 18.705 -7.615 -14.691 1.00 85.75 102 ASP A C 1
ATOM 760 O O . ASP A 1 102 ? 19.788 -7.590 -14.104 1.00 85.75 102 ASP A O 1
ATOM 764 N N . GLY A 1 103 ? 17.962 -8.729 -14.715 1.00 87.06 103 GLY A N 1
ATOM 765 C CA . GLY A 1 103 ? 18.385 -10.027 -14.183 1.00 87.06 103 GLY A CA 1
ATOM 766 C C . GLY A 1 103 ? 18.070 -10.265 -12.703 1.00 87.06 103 GLY A C 1
ATOM 767 O O . GLY A 1 103 ? 18.626 -11.193 -12.114 1.00 87.06 103 GLY A O 1
ATOM 768 N N . MET A 1 104 ? 17.197 -9.463 -12.084 1.00 85.31 104 MET A N 1
ATOM 769 C CA . MET A 1 104 ? 16.786 -9.650 -10.686 1.00 85.31 104 MET A CA 1
ATOM 770 C C . MET A 1 104 ? 15.528 -10.505 -10.534 1.00 85.31 104 MET A C 1
ATOM 772 O O . MET A 1 104 ? 14.586 -10.429 -11.322 1.00 85.31 104 MET A O 1
ATOM 776 N N . ASN A 1 105 ? 15.482 -11.256 -9.433 1.00 88.62 105 ASN A N 1
ATOM 777 C CA . ASN A 1 105 ? 14.247 -11.845 -8.929 1.00 88.62 105 ASN A CA 1
ATOM 778 C C . ASN A 1 105 ? 13.517 -10.797 -8.086 1.00 88.62 105 ASN A C 1
ATOM 780 O O . ASN A 1 105 ? 14.057 -10.320 -7.088 1.00 88.62 105 ASN A O 1
ATOM 784 N N . VAL A 1 106 ? 12.298 -10.439 -8.485 1.00 87.75 106 VAL A N 1
ATOM 785 C CA . VAL A 1 106 ? 11.511 -9.389 -7.828 1.00 87.75 106 VAL A CA 1
ATOM 786 C C . VAL A 1 106 ? 10.424 -10.023 -6.970 1.00 87.75 106 VAL A C 1
ATOM 788 O O . VAL A 1 106 ? 9.598 -10.785 -7.468 1.00 87.75 106 VAL A O 1
ATOM 791 N N . LEU A 1 107 ? 10.408 -9.675 -5.684 1.00 89.38 107 LEU A N 1
ATOM 792 C CA . LEU A 1 107 ? 9.315 -9.986 -4.767 1.00 89.38 107 LEU A CA 1
ATOM 793 C C . LEU A 1 107 ? 8.528 -8.704 -4.501 1.00 89.38 107 LEU A C 1
ATOM 795 O O . LEU A 1 107 ? 9.110 -7.684 -4.136 1.00 89.38 107 LEU A O 1
ATOM 799 N N . MET A 1 108 ? 7.211 -8.753 -4.698 1.00 87.88 108 MET A N 1
ATOM 800 C CA . MET A 1 108 ? 6.317 -7.624 -4.451 1.00 87.88 108 MET A CA 1
ATOM 801 C C . MET A 1 108 ? 5.399 -7.945 -3.272 1.00 87.88 108 MET A C 1
ATOM 803 O O . MET A 1 108 ? 4.640 -8.910 -3.321 1.00 87.88 108 MET A O 1
ATOM 807 N N . GLU A 1 109 ? 5.462 -7.121 -2.227 1.00 88.94 109 GLU A N 1
ATOM 808 C CA . GLU A 1 109 ? 4.618 -7.221 -1.035 1.00 88.94 109 GLU A CA 1
ATOM 809 C C . GLU A 1 109 ? 3.614 -6.062 -0.996 1.00 88.94 109 GLU A C 1
ATOM 811 O O . GLU A 1 109 ? 3.916 -4.932 -1.385 1.00 88.94 109 GLU A O 1
ATOM 816 N N . GLY A 1 110 ? 2.400 -6.327 -0.518 1.00 86.81 110 GLY A N 1
ATOM 817 C CA . GLY A 1 110 ? 1.364 -5.318 -0.399 1.00 86.81 110 GLY A CA 1
ATOM 818 C C . GLY A 1 110 ? 0.027 -5.891 0.048 1.00 86.81 110 GLY A C 1
ATOM 819 O O . GLY A 1 110 ? -0.138 -7.090 0.258 1.00 86.81 110 GLY A O 1
ATOM 820 N N . ARG A 1 111 ? -0.963 -5.005 0.184 1.00 83.94 111 ARG A N 1
ATOM 821 C CA . ARG A 1 111 ? -2.349 -5.405 0.461 1.00 83.94 111 ARG A CA 1
ATOM 822 C C . ARG A 1 111 ? -2.909 -6.149 -0.752 1.00 83.94 111 ARG A C 1
ATOM 824 O O . ARG A 1 111 ? -2.758 -5.651 -1.868 1.00 83.94 111 ARG A O 1
ATOM 831 N N . ALA A 1 112 ? -3.619 -7.257 -0.521 1.00 83.38 112 ALA A N 1
ATOM 832 C CA . ALA A 1 112 ? -4.249 -8.063 -1.576 1.00 83.38 112 ALA A CA 1
ATOM 833 C C . ALA A 1 112 ? -5.045 -7.197 -2.567 1.00 83.38 112 ALA A C 1
ATOM 835 O O . ALA A 1 112 ? -4.762 -7.206 -3.758 1.00 83.38 112 ALA A O 1
ATOM 836 N N . GLN A 1 113 ? -5.875 -6.289 -2.042 1.00 81.38 113 GLN A N 1
ATOM 837 C CA . GLN A 1 113 ? -6.673 -5.324 -2.813 1.00 81.38 113 GLN A CA 1
ATOM 838 C C . GLN A 1 113 ? -5.886 -4.511 -3.854 1.00 81.38 113 GLN A C 1
ATOM 840 O O . GLN A 1 113 ? -6.467 -4.054 -4.830 1.00 81.38 113 GLN A O 1
ATOM 845 N N . THR A 1 114 ? -4.591 -4.275 -3.644 1.00 84.69 114 THR A N 1
ATOM 846 C CA . THR A 1 114 ? -3.734 -3.576 -4.611 1.00 84.69 114 THR A CA 1
ATOM 847 C C . THR A 1 114 ? -2.989 -4.569 -5.497 1.00 84.69 114 THR A C 1
ATOM 849 O O . THR A 1 114 ? -2.885 -4.357 -6.704 1.00 84.69 114 THR A O 1
ATOM 852 N N . LEU A 1 115 ? -2.479 -5.659 -4.914 1.00 87.12 115 LEU A N 1
ATOM 853 C CA . LEU A 1 115 ? -1.697 -6.656 -5.640 1.00 87.12 115 LEU A CA 1
ATOM 854 C C . LEU A 1 115 ? -2.532 -7.449 -6.643 1.00 87.12 115 LEU A C 1
ATOM 856 O O . LEU A 1 115 ? -1.992 -7.841 -7.670 1.00 87.12 115 LEU A O 1
ATOM 860 N N . ASP A 1 116 ? -3.828 -7.665 -6.407 1.00 88.19 116 ASP A N 1
ATOM 861 C CA . ASP A 1 116 ? -4.752 -8.394 -7.302 1.00 88.19 116 ASP A CA 1
ATOM 862 C C . ASP A 1 116 ? -4.783 -7.846 -8.731 1.00 88.19 116 ASP A C 1
ATOM 864 O O . ASP A 1 116 ? -5.011 -8.588 -9.683 1.00 88.19 116 ASP A O 1
ATOM 868 N N . TYR A 1 117 ? -4.451 -6.570 -8.901 1.00 89.56 117 TYR A N 1
ATOM 869 C CA . TYR A 1 117 ? -4.391 -5.915 -10.202 1.00 89.56 117 TYR A CA 1
ATOM 870 C C . TYR A 1 117 ? -3.029 -6.040 -10.906 1.00 89.56 117 TYR A C 1
ATOM 872 O O . TYR A 1 117 ? -2.902 -5.664 -12.074 1.00 89.56 117 TYR A O 1
ATOM 880 N N . VAL A 1 118 ? -2.008 -6.582 -10.237 1.00 88.19 118 VAL A N 1
ATOM 881 C CA . VAL A 1 118 ? -0.710 -6.904 -10.840 1.00 88.19 118 VAL A CA 1
ATOM 882 C C . VAL A 1 118 ? -0.809 -8.269 -11.518 1.00 88.19 118 VAL A C 1
ATOM 884 O O . VAL A 1 118 ? -1.028 -9.298 -10.874 1.00 88.19 118 VAL A O 1
ATOM 887 N N . ARG A 1 119 ? -0.643 -8.282 -12.844 1.00 85.12 119 ARG A N 1
ATOM 888 C CA . ARG A 1 119 ? -0.703 -9.503 -13.656 1.00 85.12 119 ARG A CA 1
ATOM 889 C C . ARG A 1 119 ? 0.569 -10.323 -13.450 1.00 85.12 119 ARG A C 1
ATOM 891 O O . ARG A 1 119 ? 1.601 -10.013 -14.028 1.00 85.12 119 ARG A O 1
ATOM 898 N N . THR A 1 120 ? 0.483 -11.371 -12.641 1.00 84.31 120 THR A N 1
ATOM 899 C CA . THR A 1 120 ? 1.562 -12.345 -12.438 1.00 84.31 120 THR A CA 1
ATOM 900 C C . THR A 1 120 ? 0.966 -13.733 -12.190 1.00 84.31 120 THR A C 1
ATOM 902 O O . THR A 1 120 ? -0.028 -13.834 -11.467 1.00 84.31 120 THR A O 1
ATOM 905 N N . PRO A 1 121 ? 1.540 -14.806 -1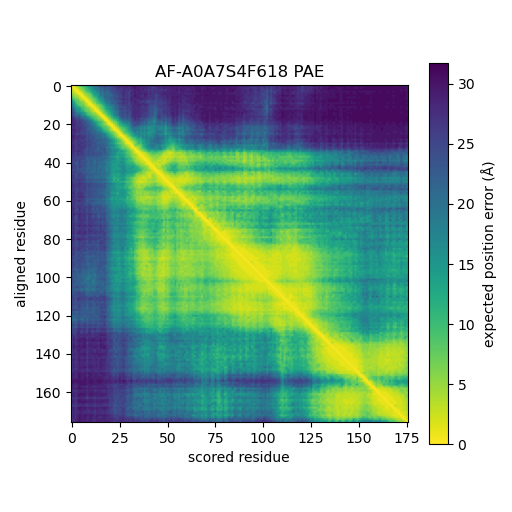2.764 1.00 83.19 121 PRO A N 1
ATOM 906 C CA . PRO A 1 121 ? 1.136 -16.176 -12.451 1.00 83.19 121 PRO A CA 1
ATOM 907 C C . PRO A 1 121 ? 1.674 -16.658 -11.092 1.00 83.19 121 PRO A C 1
ATOM 909 O O . PRO A 1 121 ? 1.243 -17.695 -10.596 1.00 83.19 121 PRO A O 1
ATOM 912 N N . HIS A 1 122 ? 2.618 -15.932 -10.484 1.00 86.06 122 HIS A N 1
ATOM 913 C CA . HIS A 1 122 ? 3.255 -16.300 -9.221 1.00 86.06 122 HIS A CA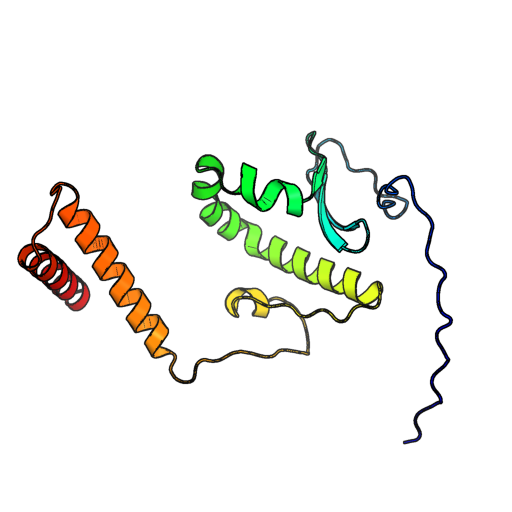 1
ATOM 914 C C . HIS A 1 122 ? 2.726 -15.413 -8.095 1.00 86.06 122 HIS A C 1
ATOM 916 O O . HIS A 1 122 ? 3.059 -14.228 -8.028 1.00 86.06 122 HIS A O 1
ATOM 922 N N . ARG A 1 123 ? 1.892 -15.985 -7.220 1.00 86.38 123 ARG A N 1
ATOM 923 C CA . ARG A 1 123 ? 1.269 -15.274 -6.103 1.00 86.38 123 ARG A CA 1
ATOM 924 C C . ARG A 1 123 ? 1.280 -16.127 -4.844 1.00 86.38 123 ARG A C 1
ATOM 926 O O . ARG A 1 123 ? 0.903 -17.294 -4.874 1.00 86.38 123 ARG A O 1
ATOM 933 N N . PHE A 1 124 ? 1.672 -15.496 -3.747 1.00 86.75 124 PHE A N 1
ATOM 934 C CA . PHE A 1 124 ? 1.611 -16.054 -2.406 1.00 86.75 124 PHE A CA 1
ATOM 935 C C . PHE A 1 124 ? 0.812 -15.083 -1.542 1.00 86.75 124 PHE A C 1
ATOM 937 O O . PHE A 1 124 ? 1.002 -13.871 -1.645 1.00 86.75 124 PHE A O 1
ATOM 944 N N . GLU A 1 125 ? -0.085 -15.605 -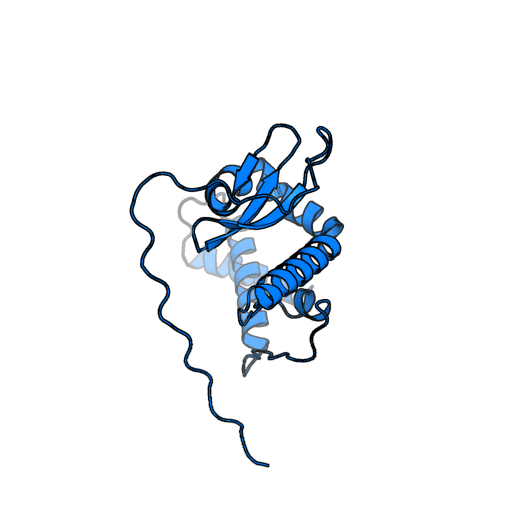0.715 1.00 84.62 125 GLU A N 1
ATOM 945 C CA . GLU A 1 125 ? -0.886 -14.804 0.203 1.00 84.62 125 GLU A CA 1
ATOM 946 C C . GLU A 1 125 ? -0.555 -15.197 1.640 1.00 84.62 125 GLU A C 1
ATOM 948 O O . GLU A 1 125 ? -0.575 -16.373 2.002 1.00 84.62 125 GLU A O 1
ATOM 953 N N . LEU A 1 126 ? -0.237 -14.197 2.461 1.00 82.31 126 LEU A N 1
ATOM 954 C CA . LEU A 1 126 ? -0.065 -14.380 3.895 1.00 82.31 126 LEU A CA 1
ATOM 955 C C . LEU A 1 126 ? -1.422 -14.211 4.574 1.00 82.31 126 LEU A C 1
ATOM 957 O O . LEU A 1 126 ? -1.872 -13.094 4.831 1.00 82.31 126 LEU A O 1
ATOM 961 N N . THR A 1 127 ? -2.067 -15.329 4.884 1.00 78.00 127 THR A N 1
ATOM 962 C CA . THR A 1 127 ? -3.308 -15.348 5.659 1.00 78.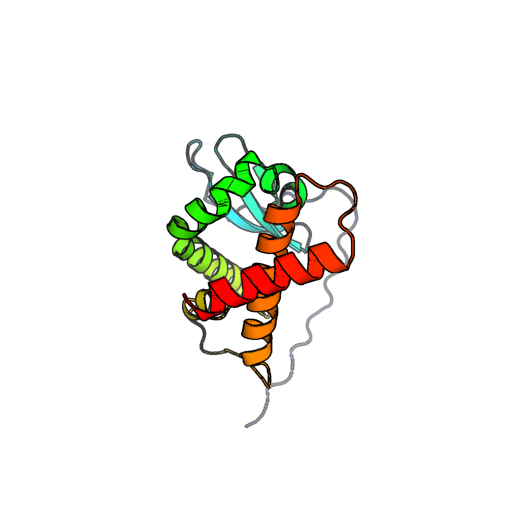00 127 THR A CA 1
ATOM 963 C C . THR A 1 127 ? -3.010 -15.593 7.132 1.00 78.00 127 THR A C 1
ATOM 965 O O . THR A 1 127 ? -2.323 -16.552 7.488 1.00 78.00 127 THR A O 1
ATOM 968 N N . LEU A 1 128 ? -3.558 -14.755 8.014 1.00 77.31 128 LEU A N 1
ATOM 969 C CA . LEU A 1 128 ? -3.562 -15.048 9.447 1.00 77.31 128 LEU A CA 1
ATOM 970 C C . LEU A 1 128 ? -4.455 -16.260 9.721 1.00 77.31 128 LEU A C 1
ATOM 972 O O . LEU A 1 128 ? -5.538 -16.369 9.150 1.00 77.31 128 LEU A O 1
ATOM 976 N N . ALA A 1 129 ? -4.054 -17.102 10.674 1.00 81.00 129 ALA A N 1
ATOM 977 C CA . ALA A 1 129 ? -4.868 -18.238 11.111 1.00 81.00 129 ALA A CA 1
ATOM 978 C C . ALA A 1 129 ? -6.254 -17.810 11.636 1.00 81.00 129 ALA A C 1
ATOM 980 O O . ALA A 1 129 ? -7.224 -18.549 11.507 1.00 81.00 129 ALA A O 1
ATOM 981 N N . GLN A 1 130 ? -6.356 -16.607 12.215 1.00 82.25 130 GLN A N 1
ATOM 982 C CA . GLN A 1 130 ? -7.606 -16.039 12.724 1.00 82.25 130 GLN A CA 1
ATOM 983 C C . GLN A 1 130 ? -7.792 -14.593 12.231 1.00 82.25 130 GLN A C 1
ATOM 985 O O . GLN A 1 130 ? -7.287 -13.651 12.848 1.00 82.25 130 GLN A O 1
ATOM 990 N N . PRO A 1 131 ? -8.550 -14.379 11.143 1.00 73.94 131 PRO A N 1
ATOM 991 C CA . PRO A 1 131 ? -8.805 -13.046 10.587 1.00 73.94 131 PRO A CA 1
ATOM 992 C C . PRO A 1 131 ? -9.537 -12.095 11.550 1.00 73.94 131 PRO A C 1
ATOM 994 O O . PRO A 1 131 ? -9.373 -10.874 11.471 1.00 73.94 131 PRO A O 1
ATOM 997 N N . LEU A 1 132 ? -10.310 -12.647 12.495 1.00 78.06 132 LEU A N 1
ATOM 998 C CA . LEU A 1 132 ? -11.087 -11.893 13.487 1.00 78.06 132 LEU A CA 1
ATOM 999 C C . LEU A 1 132 ? -10.222 -10.975 14.361 1.00 78.06 132 LEU A C 1
ATOM 1001 O O . LEU A 1 132 ? -10.695 -9.921 14.786 1.00 78.06 132 LEU A O 1
ATOM 1005 N N . ILE A 1 133 ? -8.944 -11.310 14.563 1.00 79.88 133 ILE A N 1
ATOM 1006 C CA . ILE A 1 133 ? -8.003 -10.508 15.357 1.00 79.88 133 ILE A CA 1
ATOM 1007 C C . ILE A 1 133 ? -7.840 -9.095 14.766 1.00 79.88 133 ILE A C 1
ATOM 1009 O O . ILE A 1 133 ? -7.730 -8.115 15.505 1.00 79.88 133 ILE A O 1
ATOM 1013 N N . ILE A 1 134 ? -7.895 -8.945 13.435 1.00 77.00 134 ILE A N 1
ATOM 1014 C CA . ILE A 1 134 ? -7.827 -7.627 12.778 1.00 77.00 134 ILE A CA 1
ATOM 1015 C C . ILE A 1 134 ? -9.086 -6.809 13.089 1.00 77.00 134 ILE A C 1
ATOM 1017 O O . ILE A 1 134 ? -8.992 -5.615 13.390 1.00 77.00 134 ILE A O 1
ATOM 1021 N N . GLY A 1 135 ? -10.256 -7.452 13.041 1.00 80.88 135 GLY A N 1
ATOM 1022 C CA . GLY A 1 135 ? -11.536 -6.831 13.376 1.00 80.88 135 GLY A CA 1
ATOM 1023 C C . GLY A 1 135 ? -11.570 -6.354 14.827 1.00 80.88 135 GLY A C 1
ATOM 1024 O O . GLY A 1 135 ? -11.871 -5.189 15.080 1.00 80.88 135 GLY A O 1
ATOM 1025 N N . GLN A 1 136 ? -11.155 -7.214 15.760 1.00 83.44 136 GLN A N 1
ATOM 1026 C CA . GLN A 1 136 ? -11.064 -6.903 17.189 1.00 83.44 136 GLN A CA 1
ATOM 1027 C C . GLN A 1 136 ? -10.110 -5.737 17.459 1.00 83.44 136 GLN A C 1
ATOM 1029 O O . GLN A 1 136 ? -10.474 -4.780 18.141 1.00 83.44 136 GLN A O 1
ATOM 1034 N N . ARG A 1 137 ? -8.910 -5.757 16.861 1.00 84.25 137 ARG A N 1
ATOM 1035 C CA . ARG A 1 137 ? -7.942 -4.661 16.997 1.00 84.25 137 ARG A CA 1
ATOM 1036 C C . ARG A 1 137 ? -8.509 -3.342 16.478 1.00 84.25 137 ARG A C 1
ATOM 1038 O O . ARG A 1 137 ? -8.338 -2.307 17.119 1.00 84.25 137 ARG A O 1
ATOM 1045 N N . ARG A 1 138 ? -9.182 -3.359 15.324 1.00 84.56 138 ARG A N 1
ATOM 1046 C CA . ARG A 1 138 ? -9.776 -2.152 14.740 1.00 84.56 138 ARG A CA 1
ATOM 1047 C C . ARG A 1 138 ? -10.944 -1.633 15.576 1.00 84.56 138 ARG A C 1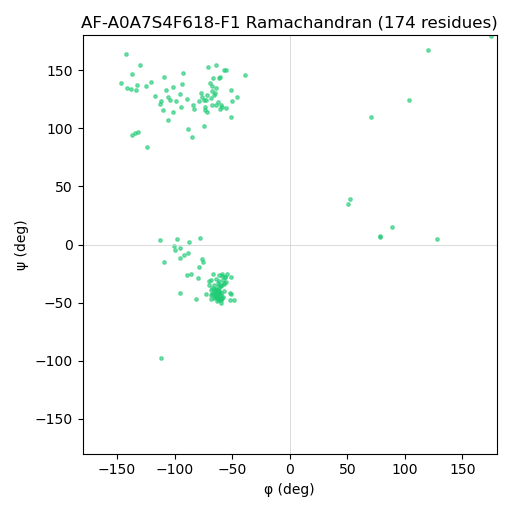
ATOM 1049 O O . ARG A 1 138 ? -11.057 -0.421 15.735 1.00 84.56 138 ARG A O 1
ATOM 1056 N N . ALA A 1 139 ? -11.776 -2.518 16.123 1.00 84.56 139 ALA A N 1
ATOM 1057 C CA . ALA A 1 139 ? -12.838 -2.149 17.054 1.00 84.56 139 ALA A CA 1
ATOM 1058 C C . ALA A 1 139 ? -12.252 -1.463 18.297 1.00 84.56 139 ALA A C 1
ATOM 1060 O O . ALA A 1 139 ? -12.626 -0.331 18.595 1.00 84.56 139 ALA A O 1
ATOM 1061 N N . ALA A 1 140 ? -11.237 -2.070 18.920 1.00 86.75 140 ALA A N 1
ATOM 1062 C CA . ALA A 1 140 ? -10.542 -1.489 20.066 1.00 86.75 140 ALA A CA 1
ATOM 1063 C C . ALA A 1 140 ? -9.939 -0.109 19.742 1.00 86.75 140 ALA A C 1
ATOM 1065 O O . ALA A 1 140 ? -10.119 0.839 20.500 1.00 86.75 140 ALA A O 1
ATOM 1066 N N . GLN A 1 141 ? -9.270 0.044 18.593 1.00 87.88 141 GLN A N 1
ATOM 1067 C CA . GLN A 1 141 ? -8.702 1.330 18.166 1.00 87.88 141 GLN A CA 1
ATOM 1068 C C . GLN A 1 141 ? -9.760 2.413 17.944 1.00 87.88 141 GLN A C 1
ATOM 1070 O O . GLN A 1 141 ? -9.538 3.561 18.325 1.00 87.88 141 GLN A O 1
ATOM 1075 N N . ARG A 1 142 ? -10.908 2.066 17.349 1.00 86.44 142 ARG A N 1
ATOM 1076 C CA . ARG A 1 142 ? -12.017 3.010 17.149 1.00 86.44 142 ARG A CA 1
ATOM 1077 C C . ARG A 1 142 ? -12.616 3.454 18.480 1.00 86.44 142 ARG A C 1
ATOM 1079 O O . ARG A 1 142 ? -12.790 4.653 18.671 1.00 86.44 142 ARG A O 1
ATOM 1086 N N . MET A 1 143 ? -12.858 2.511 19.390 1.00 87.25 143 MET A N 1
ATOM 1087 C CA . MET A 1 143 ? -13.351 2.805 20.737 1.00 87.25 143 MET A CA 1
ATOM 1088 C C . MET A 1 143 ? -12.388 3.719 21.499 1.00 87.25 143 MET A C 1
ATOM 1090 O O . MET A 1 143 ? -12.808 4.729 22.055 1.00 87.25 143 MET A O 1
ATOM 1094 N N . MET A 1 144 ? -11.088 3.406 21.482 1.00 85.94 144 MET A N 1
ATOM 1095 C CA . MET A 1 144 ? -10.066 4.217 22.152 1.00 85.94 144 MET A CA 1
ATOM 1096 C C . MET A 1 144 ? -9.979 5.629 21.569 1.00 85.94 144 MET A C 1
ATOM 1098 O O . MET A 1 144 ? -9.914 6.594 22.322 1.00 85.94 144 MET A O 1
ATOM 1102 N N . ALA A 1 145 ? -10.003 5.768 20.241 1.00 86.75 145 ALA A N 1
ATOM 1103 C CA . ALA A 1 145 ? -9.949 7.076 19.597 1.00 86.75 145 ALA A CA 1
ATOM 1104 C C . ALA A 1 145 ? -11.170 7.942 19.946 1.00 86.75 145 ALA A C 1
ATOM 1106 O O . ALA A 1 145 ? -11.012 9.129 20.217 1.00 86.75 145 ALA A O 1
ATOM 1107 N N . ALA A 1 146 ? -12.370 7.356 19.972 1.00 84.81 146 ALA A N 1
ATOM 1108 C CA . ALA A 1 146 ? -13.594 8.064 20.337 1.00 84.81 146 ALA A CA 1
ATOM 1109 C C . ALA A 1 146 ? -13.612 8.459 21.825 1.00 84.81 146 ALA A C 1
ATOM 1111 O O . ALA A 1 146 ? -13.903 9.609 22.151 1.00 84.81 146 ALA A O 1
ATOM 1112 N N . ALA A 1 147 ? -13.197 7.554 22.718 1.00 85.81 147 ALA A N 1
ATOM 1113 C CA . ALA A 1 147 ? -13.057 7.853 24.141 1.00 85.81 147 ALA A CA 1
ATOM 1114 C C . ALA A 1 147 ? -12.025 8.966 24.398 1.00 85.81 147 ALA A C 1
ATOM 1116 O O . ALA A 1 147 ? -12.261 9.852 25.212 1.00 85.81 147 ALA A O 1
ATOM 1117 N N . LEU A 1 148 ? -10.911 8.981 23.659 1.00 86.00 148 LEU A N 1
ATOM 1118 C CA . LEU A 1 148 ? -9.888 10.025 23.767 1.00 86.00 148 LEU A CA 1
ATOM 1119 C C . LEU A 1 148 ? -10.410 11.398 23.317 1.00 86.00 148 LEU A C 1
ATOM 1121 O O . LEU A 1 148 ? -10.050 12.412 23.905 1.00 86.00 148 LEU A O 1
ATOM 1125 N N . VAL A 1 149 ? -11.288 11.444 22.309 1.00 85.62 149 VAL A N 1
ATOM 1126 C CA . VAL A 1 149 ? -11.968 12.685 21.897 1.00 85.62 149 VAL A CA 1
ATOM 1127 C C . VAL A 1 149 ? -12.900 13.188 22.997 1.00 85.62 149 VAL A C 1
ATOM 1129 O O . VAL A 1 149 ? -12.898 14.382 23.272 1.00 85.62 149 VAL A O 1
ATOM 1132 N N . ALA A 1 150 ? -13.651 12.295 23.645 1.00 81.62 150 ALA A N 1
ATOM 1133 C CA . ALA A 1 150 ? -14.552 12.651 24.743 1.00 81.62 150 ALA A CA 1
ATOM 1134 C C . ALA A 1 150 ? -13.812 13.148 26.001 1.00 81.62 150 ALA A C 1
ATOM 1136 O O . ALA A 1 150 ? -14.376 13.898 26.789 1.00 81.62 150 ALA A O 1
ATOM 1137 N N . LEU A 1 151 ? -12.552 12.744 26.181 1.00 83.00 151 LEU A N 1
ATOM 1138 C CA . LEU A 1 151 ? -11.719 13.096 27.334 1.00 83.00 151 LEU A CA 1
ATOM 1139 C C . LEU A 1 151 ? -10.758 14.269 27.070 1.00 83.00 151 LEU A C 1
ATOM 1141 O O . LEU A 1 151 ? -9.962 14.597 27.943 1.00 83.00 151 LEU A O 1
ATOM 1145 N N . LYS A 1 152 ? -10.816 14.911 25.894 1.00 80.50 152 LYS A N 1
ATOM 1146 C CA . LYS A 1 152 ? -9.874 15.973 25.484 1.00 80.50 152 LYS A CA 1
ATOM 1147 C C . LYS A 1 152 ? -9.771 17.149 26.453 1.00 80.50 152 LYS A C 1
ATOM 1149 O O . LYS A 1 152 ? -8.701 17.742 26.551 1.00 80.50 152 LYS A O 1
ATOM 1154 N N . ASP A 1 153 ? -10.863 17.474 27.136 1.00 81.19 153 ASP A N 1
ATOM 1155 C CA . ASP A 1 153 ? -10.936 18.625 28.037 1.00 81.19 153 ASP A CA 1
ATOM 1156 C C . ASP A 1 153 ? -10.485 18.287 29.471 1.00 81.19 153 ASP A C 1
ATOM 1158 O O . ASP A 1 153 ? -10.522 19.143 30.353 1.00 81.19 153 ASP A O 1
ATOM 1162 N N . GLN A 1 154 ? -10.044 17.045 29.719 1.00 74.81 154 GLN A N 1
ATOM 1163 C CA . GLN A 1 154 ? -9.558 16.599 31.023 1.00 74.81 154 GLN A CA 1
ATOM 1164 C C . GLN A 1 154 ? -8.041 16.346 31.003 1.00 74.81 154 GLN A C 1
ATOM 1166 O O . GLN A 1 154 ? -7.588 15.433 30.313 1.00 74.81 154 GLN A O 1
ATOM 1171 N N . PRO A 1 155 ? -7.244 17.118 31.767 1.00 68.62 155 PRO A N 1
ATOM 1172 C CA . PRO A 1 155 ? -5.784 17.017 31.745 1.00 68.62 155 PRO A CA 1
ATOM 1173 C C . PRO A 1 155 ? -5.254 15.717 32.371 1.00 68.62 155 PRO A C 1
ATOM 1175 O O . PRO A 1 155 ? -4.254 15.197 31.887 1.00 68.62 155 PRO A O 1
ATOM 1178 N N . GLU A 1 156 ? -5.944 15.155 33.374 1.00 77.81 156 GLU A N 1
ATOM 1179 C CA . GLU A 1 156 ? -5.678 13.811 33.912 1.00 77.81 156 GLU A CA 1
ATOM 1180 C C . GLU A 1 156 ? -6.989 13.047 34.163 1.00 77.81 156 GLU A C 1
ATOM 1182 O O . GLU A 1 156 ? -7.615 13.194 35.216 1.00 77.81 156 GLU A O 1
ATOM 1187 N N . PRO A 1 157 ? -7.451 12.236 33.198 1.00 74.31 157 PRO A N 1
ATOM 1188 C CA . PRO A 1 157 ? -8.660 11.449 33.376 1.00 74.31 157 PRO A CA 1
ATOM 1189 C C . PRO A 1 157 ? -8.400 10.284 34.339 1.00 74.31 157 PRO A C 1
ATOM 1191 O O . PRO A 1 157 ? -7.524 9.446 34.117 1.00 74.31 157 PRO A O 1
ATOM 1194 N N . THR A 1 158 ? -9.199 10.197 35.402 1.00 86.31 158 THR A N 1
ATOM 1195 C CA . THR A 1 158 ? -9.137 9.074 36.345 1.00 86.31 158 THR A CA 1
ATOM 1196 C C . THR A 1 158 ? -9.527 7.751 35.662 1.00 86.31 158 THR A C 1
ATOM 1198 O O . THR A 1 158 ? -10.301 7.744 34.697 1.00 86.31 158 THR A O 1
ATOM 1201 N N . PRO A 1 159 ? -9.057 6.591 36.167 1.00 83.75 159 PRO A N 1
ATOM 1202 C CA . PRO A 1 159 ? -9.360 5.282 35.577 1.00 83.75 159 PRO A CA 1
ATOM 1203 C C . PRO A 1 159 ? -10.862 4.988 35.446 1.00 83.75 159 PRO A C 1
ATOM 1205 O O . PRO A 1 159 ? -11.281 4.237 34.564 1.00 83.75 159 PRO A O 1
ATOM 1208 N N . GLU A 1 160 ? -11.683 5.572 36.318 1.00 85.56 160 GLU A N 1
ATOM 1209 C CA . GLU A 1 160 ? -13.140 5.428 36.297 1.00 85.56 160 GLU A CA 1
ATOM 1210 C C . GLU A 1 160 ? -13.782 6.201 35.144 1.00 85.56 160 GLU A C 1
ATOM 1212 O O . GLU A 1 160 ? -14.626 5.651 34.436 1.00 85.56 160 GLU A O 1
ATOM 1217 N N . LEU A 1 161 ? -13.321 7.429 34.887 1.00 82.44 161 LEU A N 1
ATOM 1218 C CA . LEU A 1 161 ? -13.772 8.241 33.756 1.00 82.44 161 LEU A CA 1
ATOM 1219 C C . LEU A 1 161 ? -13.384 7.603 32.420 1.00 82.44 161 LEU A C 1
ATOM 1221 O O . LEU A 1 161 ? -14.191 7.575 31.492 1.00 82.44 161 LEU A O 1
ATOM 1225 N N . VAL A 1 162 ? -12.194 7.000 32.341 1.00 83.88 162 VAL A N 1
ATOM 1226 C CA . VAL A 1 162 ? -11.760 6.241 31.157 1.00 83.88 162 VAL A CA 1
ATOM 1227 C C . VAL A 1 162 ? -12.662 5.027 30.917 1.00 83.88 162 VAL A C 1
ATOM 1229 O O . VAL A 1 162 ? -13.112 4.805 29.792 1.00 83.88 162 VAL A O 1
ATOM 1232 N N . LYS A 1 163 ? -12.982 4.252 31.963 1.00 86.69 163 LYS A N 1
ATOM 1233 C CA . LYS A 1 163 ? -13.906 3.109 31.852 1.00 86.69 163 LYS A CA 1
ATOM 1234 C C . LYS A 1 163 ? -15.313 3.547 31.447 1.00 86.69 163 LYS A C 1
ATOM 1236 O O . LYS A 1 163 ? -15.929 2.882 30.616 1.00 86.69 163 LYS A O 1
ATOM 1241 N N . ALA A 1 164 ? -15.811 4.653 32.000 1.00 85.56 164 ALA A N 1
ATOM 1242 C CA . ALA A 1 164 ? -17.117 5.204 31.655 1.00 85.56 164 ALA A CA 1
ATOM 1243 C C . ALA A 1 164 ? -17.171 5.657 30.187 1.00 85.56 164 ALA A C 1
ATOM 1245 O O . ALA A 1 164 ? -18.108 5.295 29.475 1.00 85.56 164 ALA A O 1
ATOM 1246 N N . ALA A 1 165 ? -16.138 6.357 29.710 1.00 84.19 165 ALA A N 1
ATOM 1247 C CA . ALA A 1 165 ? -16.026 6.781 28.316 1.00 84.19 165 ALA A CA 1
ATOM 1248 C C . ALA A 1 165 ? -15.965 5.580 27.357 1.00 84.19 165 ALA A C 1
ATOM 1250 O O . ALA A 1 165 ? -16.713 5.526 26.383 1.00 84.19 165 ALA A O 1
ATOM 1251 N N . LEU A 1 166 ? -15.147 4.566 27.663 1.00 86.62 166 LEU A N 1
ATOM 1252 C CA . LEU A 1 166 ? -15.064 3.342 26.856 1.00 86.62 166 LEU A CA 1
ATOM 1253 C C . LEU A 1 166 ? -16.385 2.563 26.830 1.00 86.62 166 LEU A C 1
ATOM 1255 O O . LEU A 1 166 ? -16.767 2.050 25.780 1.00 86.62 166 LEU A O 1
ATOM 1259 N N . LYS A 1 167 ? -17.090 2.477 27.964 1.00 88.25 167 LYS A N 1
ATOM 1260 C CA . LYS A 1 167 ? -18.396 1.812 28.050 1.00 88.25 167 LYS A CA 1
ATOM 1261 C C . LYS A 1 167 ? -19.458 2.566 27.250 1.00 88.25 167 LYS A C 1
ATOM 1263 O O . LYS A 1 167 ? -20.223 1.931 26.537 1.00 88.25 167 LYS A O 1
ATOM 1268 N N . GLY A 1 168 ? -19.471 3.898 27.325 1.00 85.38 168 GLY A N 1
ATOM 1269 C CA . GLY A 1 168 ? -20.367 4.732 26.524 1.00 85.38 168 GLY A CA 1
ATOM 1270 C C . GLY A 1 168 ? -20.152 4.540 25.021 1.00 85.38 168 GLY A C 1
ATOM 1271 O O . GLY A 1 168 ? -21.117 4.402 24.274 1.00 85.38 168 GLY A O 1
ATOM 1272 N N . GLU A 1 169 ? -18.896 4.458 24.577 1.00 86.38 169 GLU A N 1
ATOM 1273 C CA . GLU A 1 169 ? -18.576 4.181 23.172 1.00 86.38 169 GLU A CA 1
ATOM 1274 C C . GLU A 1 169 ? -18.902 2.739 22.757 1.00 86.38 169 GLU A C 1
ATOM 1276 O O . GLU A 1 169 ? -19.361 2.520 21.637 1.00 86.38 169 GLU A O 1
ATOM 1281 N N . LEU A 1 170 ? -18.737 1.755 23.650 1.00 85.50 170 LEU A N 1
ATOM 1282 C CA . LEU A 1 170 ? -19.156 0.375 23.388 1.00 85.50 170 LEU A CA 1
ATOM 1283 C C . LEU A 1 170 ? -20.661 0.300 23.091 1.00 85.50 170 LEU A C 1
ATOM 1285 O O . LEU A 1 170 ? -21.049 -0.342 22.120 1.00 85.50 170 LEU A O 1
ATOM 1289 N N . THR A 1 171 ? -21.495 0.974 23.890 1.00 87.56 171 THR A N 1
ATOM 1290 C CA . THR A 1 171 ? -22.952 0.995 23.688 1.00 87.56 171 THR A CA 1
ATOM 1291 C C . THR A 1 171 ? -23.315 1.607 22.336 1.00 87.56 171 THR A C 1
ATOM 1293 O O . THR A 1 171 ? -24.052 0.998 21.567 1.00 87.56 171 THR A O 1
ATOM 1296 N N . LYS A 1 172 ? -22.703 2.744 21.976 1.00 85.69 172 LYS A N 1
ATOM 1297 C CA . LYS A 1 172 ? -22.914 3.385 20.666 1.00 85.69 172 LYS A CA 1
ATOM 1298 C C . LYS A 1 172 ? -22.523 2.487 19.493 1.00 85.69 172 LYS A C 1
ATOM 1300 O O . LYS A 1 172 ? -23.151 2.547 18.445 1.00 85.69 172 LYS A O 1
ATOM 1305 N N . MET A 1 173 ? -21.470 1.681 19.641 1.00 80.50 173 MET A N 1
ATOM 1306 C CA . MET A 1 173 ? -21.038 0.739 18.603 1.00 80.50 173 MET A CA 1
ATOM 1307 C C . MET A 1 173 ? -21.888 -0.537 18.545 1.00 80.50 173 MET A C 1
ATOM 1309 O O . MET A 1 173 ? -21.831 -1.225 17.532 1.00 80.50 173 MET A O 1
ATOM 1313 N N . ALA A 1 174 ? -22.623 -0.870 19.608 1.00 79.50 174 ALA A N 1
ATOM 1314 C CA . ALA A 1 174 ? -23.529 -2.018 19.651 1.00 79.50 174 ALA A CA 1
ATOM 1315 C C . ALA A 1 174 ? -24.930 -1.694 19.102 1.00 79.50 174 ALA A C 1
ATOM 1317 O O . ALA A 1 174 ? -25.626 -2.596 18.648 1.00 79.50 174 ALA A O 1
ATOM 1318 N N . GLU A 1 175 ? -25.334 -0.423 19.150 1.00 79.31 175 GLU A N 1
ATOM 1319 C CA . GLU A 1 175 ? -26.628 0.071 18.653 1.00 79.31 175 GLU A CA 1
ATOM 1320 C C . GLU A 1 175 ? -26.585 0.562 17.190 1.00 79.31 175 GLU A C 1
ATOM 1322 O O . GLU A 1 175 ? -27.635 0.856 16.618 1.00 79.31 175 GLU A O 1
ATOM 1327 N N . ALA A 1 176 ? -25.391 0.665 16.594 1.00 58.12 176 ALA A N 1
ATOM 1328 C CA . ALA A 1 176 ? -25.148 1.131 15.222 1.00 58.12 176 ALA A CA 1
ATOM 1329 C C . ALA A 1 176 ? -24.996 -0.022 14.220 1.00 58.12 176 ALA A C 1
ATOM 1331 O O . ALA A 1 176 ? -25.445 0.159 13.065 1.00 58.12 176 ALA A O 1
#

Secondary structure (DSSP, 8-state):
-PPPPPPP---PPPPPSS-PPP----TT-PPPTT--EEEEEEETTEEEEEEEETTEEEEHHHHTTTGGGSHHHHTTHHHHHHHHHHHHHHHHHHHHHHHHHTTPPP-----HHHHTTS--S-------S-THHHHHHHHHHHHHHHHHHHTTT-SS--HHHHHHHHHHHHHHHH--

Sequence (176 aa):
IRCPPRRALEPRQPLSSNLAPACPLAPGRQPRPHSLRAHACLCAGKFDIRISGKGHELLVSEVANTTLKEPRVGKNIPTVAKLTQGEVIKFAGGAAETMRADGMNVLMEGRAQTLDYVRTPHRFELTLAQPLIIGQRRAAQRMMAAALVALKDQPEPTPELVKAALKGELTKMAEA

Mean predicted aligned error: 15.17 Å

Foldseek 3Di:
DDDDDDDDDDDDDDDDDDDQDDQDDPPDDDDDQADWDWDWGCGPNDTWIFIDHPPDTDTCVVPVVPPCPDPVNVVCVVVVCVVCLVVVLVRVLVNCVVVVVVPDDDDDDDDCVSCVPRDDPDDDDDDDPDPCVVVVVVLVVVLQVQLCVVCVVPPDDDPVSSVVSSVVSVVVVVVD